Protein AF-A0A1A8V814-F1 (afdb_monomer)

pLDDT: mean 76.15, std 9.86, range [37.31, 85.19]

Secondary structure (DSSP, 8-state):
-----SS--HHHHHHHHHHSS--HHHHHHHHHHHHHH-TTS-EEHHHHHHHHHHH-TTS-THHHHHHHHHHH-SS-SSEE--

Structure (mmCIF, N/CA/C/O backbone):
data_AF-A0A1A8V814-F1
#
_entry.id   AF-A0A1A8V814-F1
#
loop_
_atom_site.group_PDB
_atom_site.id
_atom_site.type_symbol
_atom_site.label_atom_id
_atom_site.label_alt_id
_atom_site.label_comp_id
_atom_site.label_asym_id
_atom_site.label_entity_id
_atom_site.label_seq_id
_atom_site.pdbx_PDB_ins_code
_atom_site.Cartn_x
_atom_site.Cartn_y
_atom_site.Cartn_z
_atom_site.occupancy
_atom_site.B_iso_or_equiv
_atom_site.auth_seq_id
_atom_site.auth_comp_id
_atom_site.auth_asym_id
_atom_site.auth_atom_id
_atom_site.pdbx_PDB_model_num
ATOM 1 N N . MET A 1 1 ? -11.723 22.641 11.031 1.00 37.31 1 MET A N 1
ATOM 2 C CA . MET A 1 1 ? -12.571 21.472 10.705 1.00 37.31 1 MET A CA 1
ATOM 3 C C . MET A 1 1 ? -11.664 20.247 10.714 1.00 37.31 1 MET A C 1
ATOM 5 O O . MET A 1 1 ? -10.667 20.253 10.004 1.00 37.31 1 MET A O 1
ATOM 9 N N . GLY A 1 2 ? -11.877 19.327 11.660 1.00 40.78 2 GLY A N 1
ATOM 10 C CA . GLY A 1 2 ? -10.883 18.343 12.111 1.00 40.78 2 GLY A CA 1
ATOM 11 C C . GLY A 1 2 ? -10.671 17.171 11.149 1.00 40.78 2 GLY A C 1
ATOM 12 O O . GLY A 1 2 ? -11.628 16.538 10.721 1.00 40.78 2 GLY A O 1
ATOM 13 N N . LYS A 1 3 ? -9.404 16.874 10.836 1.00 41.34 3 LYS A N 1
ATOM 14 C CA . LYS A 1 3 ? -8.983 15.673 10.102 1.00 41.34 3 LYS A CA 1
ATOM 15 C C . LYS A 1 3 ? -9.061 14.469 11.045 1.00 41.34 3 LYS A C 1
ATOM 17 O O . LYS A 1 3 ? -8.187 14.306 11.890 1.00 41.34 3 LYS A O 1
ATOM 22 N N . GLN A 1 4 ? -10.109 13.659 10.927 1.00 44.44 4 GLN A N 1
ATOM 23 C CA . GLN A 1 4 ? -10.326 12.490 11.791 1.00 44.44 4 GLN A CA 1
ATOM 24 C C . GLN A 1 4 ? -9.845 11.152 11.207 1.00 44.44 4 GLN A C 1
ATOM 26 O O . GLN A 1 4 ? -10.004 10.138 11.872 1.00 44.44 4 GLN A O 1
ATOM 31 N N . ASN A 1 5 ? -9.202 11.123 10.034 1.00 53.59 5 ASN A N 1
ATOM 32 C CA . ASN A 1 5 ? -8.889 9.852 9.361 1.00 53.59 5 ASN A CA 1
ATOM 33 C C . ASN A 1 5 ? -7.448 9.339 9.482 1.00 53.59 5 ASN A C 1
ATOM 35 O O . ASN A 1 5 ? -7.130 8.342 8.858 1.00 53.59 5 ASN A O 1
ATOM 39 N N . SER A 1 6 ? -6.572 9.941 10.291 1.00 57.88 6 SER A N 1
ATOM 40 C CA . SER A 1 6 ? -5.154 9.529 10.371 1.00 57.88 6 SER A CA 1
ATOM 41 C C . SER A 1 6 ? -4.870 8.258 11.188 1.00 57.88 6 SER A C 1
ATOM 43 O O . SER A 1 6 ? -3.704 7.933 11.389 1.00 57.88 6 SER A O 1
ATOM 45 N N . LYS A 1 7 ? -5.892 7.573 11.715 1.00 67.00 7 LYS A N 1
ATOM 46 C CA . LYS A 1 7 ? -5.728 6.366 12.541 1.00 67.00 7 LYS A CA 1
ATOM 47 C C . LYS A 1 7 ? -6.498 5.194 11.946 1.00 67.00 7 LYS A C 1
ATOM 49 O O . LYS A 1 7 ? -7.661 5.358 11.583 1.00 67.00 7 LYS A O 1
ATOM 54 N N . LEU A 1 8 ? -5.851 4.030 11.905 1.00 73.81 8 LEU A N 1
ATOM 55 C CA . LEU A 1 8 ? -6.495 2.766 11.560 1.00 73.81 8 LEU A CA 1
ATOM 56 C C . LEU A 1 8 ? -7.620 2.462 12.545 1.00 73.81 8 LEU A C 1
ATOM 58 O O . LEU A 1 8 ? -7.488 2.697 13.752 1.00 73.81 8 LEU A O 1
ATOM 62 N N . ARG A 1 9 ? -8.726 1.928 12.025 1.00 79.25 9 ARG A N 1
ATOM 63 C CA . ARG A 1 9 ? -9.801 1.407 12.870 1.00 79.25 9 ARG A CA 1
ATOM 64 C C . ARG A 1 9 ? -9.269 0.205 13.662 1.00 79.25 9 ARG A C 1
ATOM 66 O O . ARG A 1 9 ? -8.501 -0.570 13.096 1.00 79.25 9 ARG A O 1
ATOM 73 N N . PRO A 1 10 ? -9.687 0.013 14.925 1.00 79.25 10 PRO A N 1
ATOM 74 C CA . PRO A 1 10 ? -9.212 -1.101 15.748 1.00 79.25 10 PRO A CA 1
ATOM 75 C C . PRO A 1 10 ? -9.424 -2.470 15.092 1.00 79.25 10 PRO A C 1
ATOM 77 O O . PRO A 1 10 ? -8.553 -3.322 15.184 1.00 79.25 10 PRO A O 1
ATOM 80 N N . GLU A 1 11 ? -10.544 -2.644 14.385 1.00 80.88 11 GLU A N 1
ATOM 81 C CA . GLU A 1 11 ? -10.889 -3.887 13.683 1.00 80.88 11 GLU A CA 1
ATOM 82 C C . GLU A 1 11 ? -9.925 -4.182 12.524 1.00 80.88 11 GLU A C 1
ATOM 84 O O . GLU A 1 11 ? -9.447 -5.301 12.395 1.00 80.88 11 GLU A O 1
ATOM 89 N N . MET A 1 12 ? -9.569 -3.165 11.729 1.00 76.06 12 MET A N 1
ATOM 90 C CA . MET A 1 12 ? -8.580 -3.311 10.652 1.00 76.06 12 MET A CA 1
ATOM 91 C C . MET A 1 12 ? -7.174 -3.532 11.208 1.00 76.06 12 MET A C 1
ATOM 93 O O . MET A 1 12 ? -6.414 -4.317 10.665 1.00 76.06 12 MET A O 1
ATOM 97 N N . LEU A 1 13 ? -6.817 -2.851 12.301 1.00 80.94 13 LEU A N 1
ATOM 98 C CA . LEU A 1 13 ? -5.515 -3.028 12.944 1.00 80.94 13 LEU A CA 1
ATOM 99 C C . LEU A 1 13 ? -5.352 -4.450 13.495 1.00 80.94 13 LEU A C 1
ATOM 101 O O . LEU A 1 13 ? -4.275 -5.024 13.383 1.00 80.94 13 LEU A O 1
ATOM 105 N N . GLN A 1 14 ? -6.416 -5.002 14.082 1.00 81.50 14 GLN A N 1
ATOM 106 C CA . GLN A 1 14 ? -6.440 -6.379 14.556 1.00 81.50 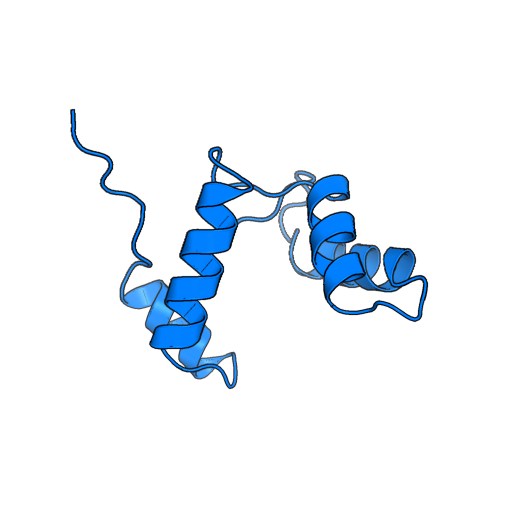14 GLN A CA 1
ATOM 107 C C . GLN A 1 14 ? -6.285 -7.362 13.394 1.00 81.50 14 GLN A C 1
ATOM 109 O O . GLN A 1 14 ? -5.391 -8.199 13.447 1.00 81.50 14 GLN A O 1
ATOM 114 N N . ASP A 1 15 ? -7.082 -7.210 12.333 1.00 79.88 15 ASP A N 1
ATOM 115 C CA . ASP A 1 15 ? -6.993 -8.067 11.148 1.00 79.88 15 ASP A CA 1
ATOM 116 C C . ASP A 1 15 ? -5.593 -8.021 10.516 1.00 79.88 15 ASP A C 1
ATOM 118 O O . ASP A 1 15 ? -4.962 -9.056 10.311 1.00 79.88 15 ASP A O 1
ATOM 122 N N . LEU A 1 16 ? -5.045 -6.821 10.314 1.00 78.69 16 LEU A N 1
ATOM 123 C CA . LEU A 1 16 ? -3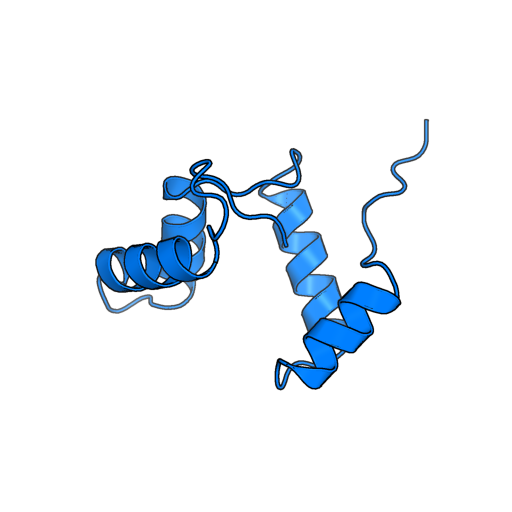.699 -6.642 9.777 1.00 78.69 16 LEU A CA 1
ATOM 124 C C . LEU A 1 16 ? -2.640 -7.261 10.687 1.00 78.69 16 LEU A C 1
ATOM 126 O O . LEU A 1 16 ? -1.685 -7.837 10.194 1.00 78.69 16 LEU A O 1
ATOM 130 N N . ARG A 1 17 ? -2.781 -7.192 12.008 1.00 80.94 17 ARG A N 1
ATOM 131 C CA . ARG A 1 17 ? -1.835 -7.829 12.932 1.00 80.94 17 ARG A CA 1
ATOM 132 C C . ARG A 1 17 ? -1.938 -9.357 12.934 1.00 80.94 17 ARG A C 1
ATOM 134 O O . ARG A 1 17 ? -0.952 -10.032 13.205 1.00 80.94 17 ARG A O 1
ATOM 141 N N . GLU A 1 18 ? -3.122 -9.913 12.695 1.00 83.88 18 GLU A N 1
ATOM 142 C CA . GLU A 1 18 ? -3.319 -11.366 12.627 1.00 83.88 18 GLU A CA 1
ATOM 143 C C . GLU A 1 18 ? -2.880 -11.939 11.273 1.00 83.88 18 GLU A C 1
ATOM 145 O O . GLU A 1 18 ? -2.383 -13.063 11.213 1.00 83.88 18 GLU A O 1
ATOM 150 N N . ASN A 1 19 ? -3.008 -11.152 10.202 1.00 75.44 19 ASN A N 1
ATOM 151 C CA . ASN A 1 19 ? -2.660 -11.546 8.836 1.00 75.44 19 ASN A CA 1
ATOM 152 C C . ASN A 1 19 ? -1.274 -11.056 8.378 1.00 75.44 19 ASN A C 1
ATOM 154 O O . ASN A 1 19 ? -0.795 -11.470 7.321 1.00 75.4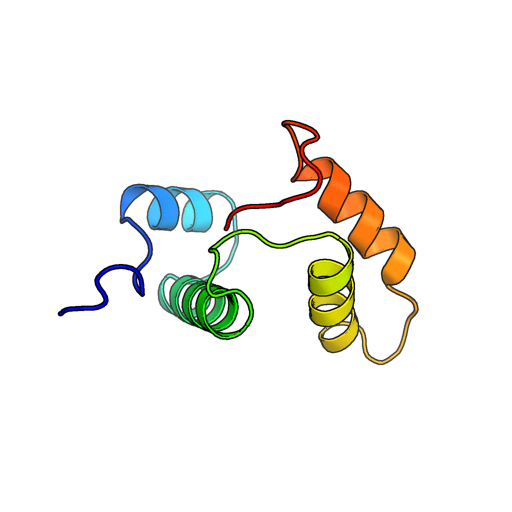4 19 ASN A O 1
ATOM 158 N N . THR A 1 20 ? -0.612 -10.191 9.149 1.00 73.25 20 THR A N 1
ATOM 159 C CA . THR A 1 20 ? 0.743 -9.695 8.874 1.00 73.25 20 THR A CA 1
ATOM 160 C C . THR A 1 20 ? 1.624 -9.820 10.114 1.00 73.25 20 THR A C 1
ATOM 162 O O . THR A 1 20 ? 1.154 -9.710 11.239 1.00 73.25 20 THR A O 1
ATOM 165 N N . GLU A 1 21 ? 2.930 -10.010 9.934 1.00 80.56 21 GLU A N 1
ATOM 166 C CA . GLU A 1 21 ? 3.891 -10.086 11.048 1.00 80.56 21 GLU A CA 1
ATOM 167 C C . GLU A 1 21 ? 4.344 -8.695 11.552 1.00 80.56 21 GLU A C 1
ATOM 169 O O . GLU A 1 21 ? 5.391 -8.571 12.187 1.00 80.56 21 GLU A O 1
ATOM 174 N N . PHE A 1 22 ? 3.577 -7.634 11.269 1.00 79.25 22 PHE A N 1
ATOM 175 C CA . PHE A 1 22 ? 3.901 -6.261 11.664 1.00 79.25 22 PHE A CA 1
ATOM 176 C C . PHE A 1 22 ? 3.286 -5.872 13.013 1.00 79.25 22 PHE A C 1
ATOM 178 O O . PHE A 1 22 ? 2.202 -6.314 13.398 1.00 79.25 22 PHE A O 1
ATOM 185 N N . SER A 1 23 ? 3.970 -4.985 13.737 1.00 83.31 23 SER A N 1
ATOM 186 C CA . SER A 1 23 ? 3.462 -4.411 14.985 1.00 83.31 23 SER A CA 1
ATOM 187 C C . SER A 1 23 ? 2.436 -3.296 14.748 1.00 83.31 23 SER A C 1
ATOM 189 O O . SER A 1 23 ? 2.467 -2.599 13.733 1.00 83.31 23 SER A O 1
ATOM 191 N N . ASP A 1 24 ? 1.576 -3.038 15.740 1.00 82.31 24 ASP A N 1
ATOM 192 C CA . ASP A 1 24 ? 0.587 -1.949 15.713 1.00 82.31 24 ASP A CA 1
ATOM 193 C C . ASP A 1 24 ? 1.212 -0.586 15.351 1.00 82.31 24 ASP A C 1
ATOM 195 O O . ASP A 1 24 ? 0.600 0.237 14.668 1.00 82.31 24 ASP A O 1
ATOM 199 N N . HIS A 1 25 ? 2.440 -0.344 15.821 1.00 82.06 25 HIS A N 1
ATOM 200 C CA . HIS A 1 25 ? 3.180 0.884 15.551 1.00 82.06 25 HIS A CA 1
ATOM 201 C C . HIS A 1 25 ? 3.620 0.974 14.086 1.00 82.06 25 HIS A C 1
ATOM 203 O O . HIS A 1 25 ? 3.471 2.025 13.465 1.00 82.06 25 HIS A O 1
ATOM 209 N N . GLU A 1 26 ? 4.134 -0.122 13.524 1.00 79.25 26 GLU A N 1
ATOM 210 C CA . GLU A 1 26 ? 4.509 -0.183 12.111 1.00 79.25 26 GLU A CA 1
ATOM 211 C C . GLU A 1 26 ? 3.281 0.018 11.228 1.00 79.25 26 GLU A C 1
ATOM 213 O O . GLU A 1 26 ? 3.291 0.906 10.382 1.00 79.25 26 GLU A O 1
ATOM 218 N N . LEU A 1 27 ? 2.191 -0.708 11.485 1.00 81.00 27 LEU A N 1
ATOM 219 C CA . LEU A 1 27 ? 0.944 -0.577 10.728 1.00 81.00 27 LEU A CA 1
ATOM 220 C C . LEU A 1 27 ? 0.402 0.862 10.752 1.00 81.00 27 LEU A C 1
ATOM 222 O O . LEU A 1 27 ? -0.028 1.378 9.720 1.00 81.00 27 LEU A O 1
ATOM 226 N N . GLN A 1 28 ? 0.469 1.555 11.897 1.00 79.94 28 GLN A N 1
ATOM 227 C CA . GLN A 1 28 ? 0.070 2.964 11.967 1.00 79.94 28 GLN A CA 1
ATOM 228 C C . GLN A 1 28 ? 0.987 3.906 11.186 1.00 79.94 28 GLN A C 1
ATOM 230 O O . GLN A 1 28 ? 0.485 4.826 10.538 1.00 79.94 28 GLN A O 1
ATOM 235 N N . GLU A 1 29 ? 2.305 3.719 11.243 1.00 82.06 29 GLU A N 1
ATOM 236 C CA . GLU A 1 29 ? 3.236 4.556 10.480 1.00 82.06 29 GLU A CA 1
ATOM 237 C C . GLU A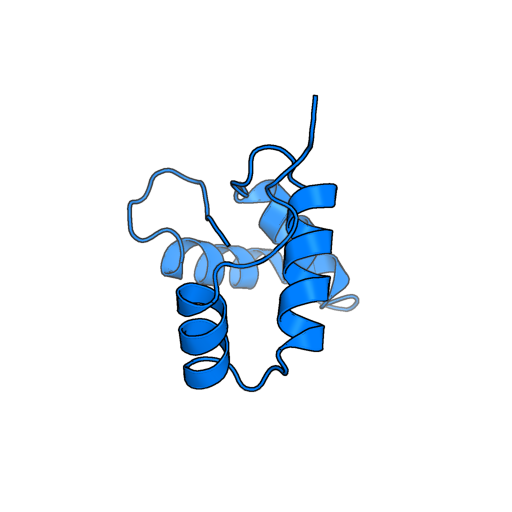 1 29 ? 3.091 4.311 8.972 1.00 82.06 29 GLU A C 1
ATOM 239 O O . GLU A 1 29 ? 3.074 5.272 8.200 1.00 82.06 29 GLU A O 1
ATOM 244 N N . TRP A 1 30 ? 2.860 3.062 8.560 1.00 79.06 30 TRP A N 1
ATOM 245 C CA . TRP A 1 30 ? 2.523 2.706 7.183 1.00 79.06 30 TRP A CA 1
ATOM 246 C C . TRP A 1 30 ? 1.219 3.361 6.723 1.00 79.06 30 TRP A C 1
ATOM 248 O O . TRP A 1 30 ? 1.214 4.023 5.688 1.00 79.06 30 TRP A O 1
ATOM 258 N N . TYR A 1 31 ? 0.140 3.277 7.506 1.00 79.75 31 TYR A N 1
ATOM 259 C CA . TYR A 1 31 ? -1.141 3.914 7.169 1.00 79.75 31 TYR A CA 1
ATOM 260 C C . TYR A 1 31 ? -1.047 5.441 7.100 1.00 79.75 31 TYR A C 1
ATOM 262 O O . TYR A 1 31 ? -1.657 6.105 6.261 1.00 79.75 31 TYR A O 1
ATOM 270 N N . LYS A 1 32 ? -0.250 6.037 7.983 1.00 81.12 32 LYS A N 1
ATOM 271 C CA . LYS A 1 32 ? -0.011 7.478 7.991 1.00 81.12 32 LYS A CA 1
ATOM 272 C C . LYS A 1 32 ? 0.821 7.924 6.790 1.00 81.12 32 LYS A C 1
ATOM 274 O O . LYS A 1 32 ? 0.539 8.992 6.247 1.00 81.12 32 LYS A O 1
ATOM 279 N N . GLY A 1 33 ? 1.811 7.130 6.378 1.00 79.75 33 GLY A N 1
ATOM 280 C CA . GLY A 1 33 ? 2.524 7.312 5.112 1.00 79.75 33 GLY A CA 1
ATOM 281 C C . GLY A 1 33 ? 1.561 7.213 3.932 1.00 79.75 33 GLY A C 1
ATOM 282 O O . GLY A 1 33 ? 1.446 8.153 3.152 1.00 79.75 33 GLY A O 1
ATOM 283 N N . PHE A 1 34 ? 0.753 6.154 3.909 1.00 78.44 34 PHE A N 1
ATOM 284 C CA . PHE A 1 34 ? -0.275 5.924 2.901 1.00 78.44 34 PHE A CA 1
ATOM 285 C C . PHE A 1 34 ? -1.224 7.118 2.747 1.00 78.44 34 PHE A C 1
ATOM 287 O O . PHE A 1 34 ? -1.407 7.604 1.641 1.00 78.44 34 PHE A O 1
ATOM 294 N N . LEU A 1 35 ? -1.764 7.675 3.834 1.00 78.62 35 LEU A N 1
ATOM 295 C CA . LEU A 1 35 ? -2.645 8.852 3.768 1.00 78.62 35 LEU A CA 1
ATOM 296 C C . LEU A 1 35 ? -1.930 10.158 3.407 1.00 78.62 35 LEU A C 1
ATOM 298 O O . LEU A 1 35 ? -2.573 11.122 2.981 1.00 78.62 35 LEU A O 1
ATOM 302 N N . LYS A 1 36 ? -0.620 10.237 3.647 1.00 79.31 36 LYS A N 1
ATOM 303 C CA . LYS A 1 36 ? 0.188 11.403 3.289 1.00 79.31 36 LYS A CA 1
ATOM 304 C C . LYS A 1 36 ? 0.471 11.420 1.791 1.00 79.31 36 LYS A C 1
ATOM 306 O O . LYS A 1 36 ? 0.343 12.479 1.180 1.00 79.31 36 LYS A O 1
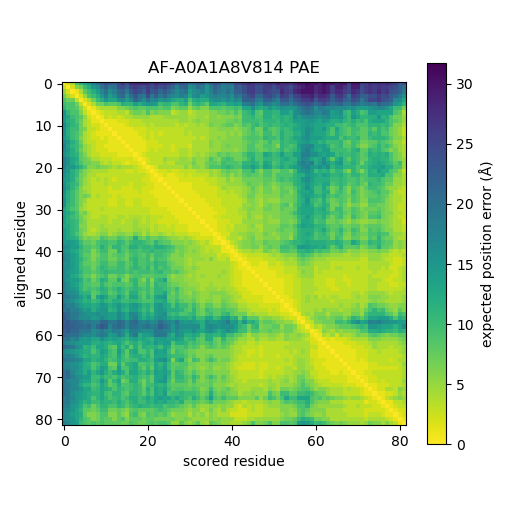ATOM 311 N N . ASP A 1 37 ? 0.841 10.272 1.237 1.00 72.25 37 ASP A N 1
ATOM 312 C CA . ASP A 1 37 ? 1.137 10.112 -0.186 1.00 72.25 37 ASP A CA 1
ATOM 313 C C . ASP A 1 37 ? -0.153 9.986 -1.011 1.00 72.25 37 ASP A C 1
ATOM 315 O O . ASP A 1 37 ? -0.234 10.496 -2.127 1.00 72.25 37 ASP A O 1
ATOM 319 N N . CYS A 1 38 ? -1.205 9.420 -0.418 1.00 73.62 38 CYS A N 1
ATOM 320 C CA . CYS A 1 38 ? -2.515 9.251 -1.021 1.00 73.62 38 CYS A CA 1
ATOM 321 C C . CYS A 1 38 ? -3.646 9.853 -0.158 1.00 73.62 38 CYS A C 1
ATOM 323 O O . CYS A 1 38 ? -4.322 9.154 0.605 1.00 73.62 38 CYS A O 1
ATOM 325 N N . PRO A 1 39 ? -3.924 11.164 -0.287 1.00 73.25 39 PRO A N 1
ATOM 326 C CA . PRO A 1 39 ? -4.975 11.825 0.486 1.00 73.25 39 PRO A CA 1
ATOM 327 C C . PRO A 1 39 ? -6.399 11.383 0.106 1.00 73.25 39 PRO A C 1
ATOM 329 O O . PRO A 1 39 ? -7.331 11.690 0.851 1.00 73.25 39 PRO A O 1
ATOM 332 N N . SER A 1 40 ? -6.587 10.687 -1.026 1.00 72.62 40 SER A N 1
ATOM 333 C CA . SER A 1 40 ? -7.872 10.082 -1.408 1.00 72.62 40 SER A CA 1
ATOM 334 C C . SER A 1 40 ? -8.175 8.787 -0.652 1.00 72.62 40 SER A C 1
ATOM 336 O O . SER A 1 40 ? -9.327 8.362 -0.649 1.00 72.62 40 SER A O 1
ATOM 338 N N . GLY A 1 41 ? -7.175 8.176 -0.002 1.00 76.06 41 GLY A N 1
ATOM 339 C CA . GLY A 1 41 ? -7.317 6.889 0.682 1.00 76.06 41 GLY A CA 1
ATOM 340 C C . GLY A 1 41 ? -7.363 5.677 -0.255 1.00 76.06 41 GLY A C 1
ATOM 341 O O . GLY A 1 41 ? -7.690 4.589 0.199 1.00 76.06 41 GLY A O 1
ATOM 342 N N . THR A 1 42 ? -7.050 5.862 -1.540 1.00 81.31 42 THR A N 1
ATOM 343 C CA . THR A 1 42 ? -7.117 4.834 -2.592 1.00 81.31 42 THR A CA 1
ATOM 344 C C . THR A 1 42 ? -5.901 4.921 -3.492 1.00 81.31 42 THR A C 1
ATOM 346 O O . THR A 1 42 ? -5.610 5.966 -4.068 1.00 81.31 42 THR A O 1
ATOM 349 N N . LEU A 1 43 ? -5.171 3.828 -3.629 1.00 83.19 43 LEU A N 1
ATOM 350 C CA . LEU A 1 43 ? -3.888 3.809 -4.305 1.00 83.19 43 LEU A CA 1
ATOM 351 C C . LEU A 1 43 ? -4.031 3.158 -5.675 1.00 83.19 43 LEU A C 1
ATOM 353 O O . LEU A 1 43 ? -4.491 2.028 -5.788 1.00 83.19 43 LEU A O 1
ATOM 357 N N . ASN A 1 44 ? -3.664 3.881 -6.730 1.00 85.19 44 ASN A N 1
ATOM 358 C CA . ASN A 1 44 ? -3.689 3.339 -8.086 1.00 85.19 44 ASN A CA 1
ATOM 359 C C . ASN A 1 44 ? -2.412 2.531 -8.380 1.00 85.19 44 ASN A C 1
ATOM 361 O O . ASN A 1 44 ? -1.411 2.618 -7.664 1.00 85.19 44 ASN A O 1
ATOM 365 N N . VAL A 1 45 ? -2.428 1.764 -9.470 1.00 83.44 45 VAL A N 1
ATOM 366 C CA . VAL A 1 45 ? -1.293 0.916 -9.883 1.00 83.44 45 VAL A CA 1
ATOM 367 C C . VAL A 1 45 ? 0.026 1.690 -9.989 1.00 83.44 45 VAL A C 1
ATOM 369 O O . VAL A 1 45 ? 1.082 1.162 -9.638 1.00 83.44 45 VAL A O 1
ATOM 372 N N . GLU A 1 46 ? -0.003 2.925 -10.493 1.00 83.81 46 GLU A N 1
ATOM 373 C CA . GLU A 1 46 ? 1.208 3.719 -10.724 1.00 83.81 46 GLU A CA 1
ATOM 374 C C . GLU A 1 46 ? 1.854 4.169 -9.412 1.00 83.81 46 GLU A C 1
ATOM 376 O O . GLU A 1 46 ? 3.068 4.038 -9.242 1.00 83.81 46 GLU A O 1
ATOM 381 N N . GLU A 1 47 ? 1.048 4.638 -8.461 1.00 82.75 47 GLU A N 1
ATOM 382 C CA . GLU A 1 47 ? 1.512 4.994 -7.123 1.00 8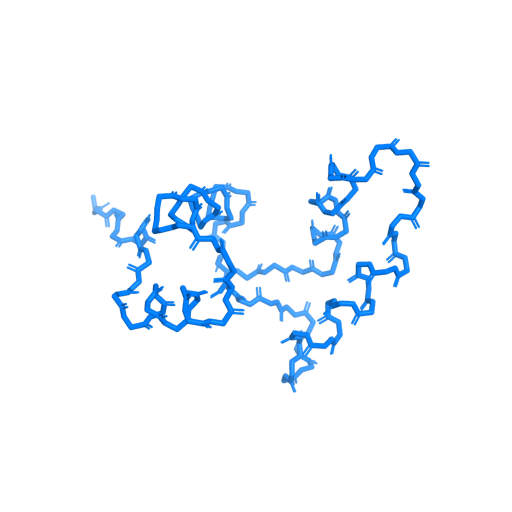2.75 47 GLU A CA 1
ATOM 383 C C . GLU A 1 47 ? 2.015 3.752 -6.373 1.00 82.75 47 GLU A C 1
ATOM 385 O O . GLU A 1 47 ? 3.059 3.802 -5.721 1.00 82.75 47 GLU A O 1
ATOM 390 N N . PHE A 1 48 ? 1.353 2.600 -6.538 1.00 83.00 48 PHE A N 1
ATOM 391 C CA . PHE A 1 48 ? 1.739 1.363 -5.852 1.00 83.00 48 PHE A CA 1
ATOM 392 C C . PHE A 1 48 ? 3.114 0.895 -6.321 1.00 83.00 48 PHE A C 1
ATOM 394 O O . PHE A 1 48 ? 3.976 0.554 -5.511 1.00 83.00 48 PHE A O 1
ATOM 401 N N . LYS A 1 49 ? 3.354 0.964 -7.636 1.00 82.62 49 LYS A N 1
ATOM 402 C CA . LYS A 1 49 ? 4.655 0.669 -8.245 1.00 82.62 49 LYS A CA 1
ATOM 403 C C . LYS A 1 49 ? 5.757 1.592 -7.726 1.00 82.62 49 LYS A C 1
ATOM 405 O O . LYS A 1 49 ? 6.847 1.100 -7.450 1.00 82.62 49 LYS A O 1
ATOM 410 N N . LYS A 1 50 ? 5.497 2.895 -7.553 1.00 80.19 50 LYS A N 1
ATOM 411 C CA . LYS A 1 50 ? 6.487 3.845 -7.000 1.00 80.19 50 LYS A CA 1
ATOM 412 C C . LYS A 1 50 ? 6.862 3.511 -5.559 1.00 80.19 50 LYS A C 1
ATOM 414 O O . LYS A 1 50 ? 8.043 3.516 -5.223 1.00 80.19 50 LYS A O 1
ATOM 419 N N . ILE A 1 51 ? 5.872 3.189 -4.727 1.00 78.06 51 ILE A N 1
ATOM 420 C CA . ILE A 1 51 ? 6.106 2.789 -3.335 1.00 78.06 51 ILE A CA 1
ATOM 421 C C . ILE A 1 51 ? 6.936 1.507 -3.305 1.00 78.06 51 ILE A C 1
ATOM 423 O O . ILE A 1 51 ? 7.985 1.476 -2.668 1.00 78.06 51 ILE A O 1
ATOM 427 N N . TYR A 1 52 ? 6.531 0.483 -4.059 1.00 75.62 52 TYR A N 1
ATOM 428 C CA . TYR A 1 52 ? 7.266 -0.779 -4.146 1.00 75.62 52 TYR A CA 1
ATOM 429 C C . TYR A 1 52 ? 8.693 -0.600 -4.684 1.00 75.62 52 TYR A C 1
ATOM 431 O O . TYR A 1 52 ? 9.619 -1.230 -4.180 1.00 75.62 52 TYR A O 1
ATOM 439 N N . ALA A 1 53 ? 8.909 0.291 -5.653 1.00 76.81 53 ALA A N 1
ATOM 440 C CA . ALA A 1 53 ? 10.243 0.584 -6.176 1.00 76.81 53 ALA A CA 1
ATOM 441 C C . ALA A 1 53 ? 11.191 1.144 -5.099 1.00 76.81 53 ALA A C 1
ATOM 443 O O . ALA A 1 53 ? 12.370 0.794 -5.091 1.00 76.81 53 ALA A O 1
ATOM 444 N N . ASN A 1 54 ? 10.686 1.933 -4.141 1.00 72.94 54 ASN A N 1
ATOM 445 C CA . ASN A 1 54 ? 11.495 2.409 -3.012 1.00 72.94 54 ASN A CA 1
ATOM 446 C C . ASN A 1 54 ? 11.938 1.275 -2.069 1.00 72.94 54 ASN A C 1
ATOM 448 O O . ASN A 1 54 ? 12.986 1.394 -1.435 1.00 72.94 54 ASN A O 1
ATOM 452 N N . PHE A 1 55 ? 11.183 0.173 -1.988 1.00 68.69 55 PHE A N 1
ATOM 453 C CA . PHE A 1 55 ? 11.556 -1.011 -1.202 1.00 68.69 55 PHE A CA 1
ATOM 454 C C . PHE A 1 55 ? 12.528 -1.943 -1.935 1.00 68.69 55 PHE A C 1
ATOM 456 O O . PHE A 1 55 ? 13.270 -2.683 -1.290 1.00 68.69 55 PHE A O 1
ATOM 463 N N . PHE A 1 56 ? 12.577 -1.882 -3.269 1.00 67.62 56 PHE A N 1
ATOM 464 C CA . PHE A 1 56 ? 13.443 -2.717 -4.107 1.00 67.62 56 PHE A CA 1
ATOM 465 C C . PHE A 1 56 ? 14.422 -1.866 -4.938 1.00 67.62 56 PHE A C 1
ATOM 467 O O . PHE A 1 56 ? 14.314 -1.818 -6.163 1.00 67.62 56 PHE A O 1
ATOM 474 N N . PRO A 1 57 ? 15.440 -1.242 -4.313 1.00 65.88 57 PRO A N 1
ATOM 475 C CA . PRO A 1 57 ? 16.349 -0.311 -4.994 1.00 65.88 57 PRO A CA 1
ATOM 476 C C . PRO A 1 57 ? 17.236 -0.947 -6.081 1.00 65.88 57 PRO A C 1
ATOM 478 O O . PRO A 1 57 ? 17.862 -0.227 -6.854 1.00 65.88 57 PRO A O 1
ATOM 481 N N . TYR A 1 58 ? 17.306 -2.281 -6.150 1.00 63.53 58 TYR A N 1
ATOM 482 C CA . TYR A 1 58 ? 18.205 -3.015 -7.050 1.00 63.53 58 TYR A CA 1
ATOM 483 C C . TYR A 1 58 ? 17.486 -3.902 -8.083 1.00 63.53 58 TYR A C 1
ATOM 485 O O . TYR A 1 58 ? 18.150 -4.674 -8.772 1.00 63.53 58 TYR A O 1
ATOM 493 N N . GLY A 1 59 ? 16.155 -3.819 -8.218 1.00 66.62 59 GLY A N 1
ATOM 494 C CA . GLY A 1 59 ? 15.406 -4.655 -9.164 1.00 66.62 59 GLY A CA 1
ATOM 495 C C . GLY A 1 59 ? 14.173 -3.974 -9.756 1.00 66.62 59 GLY A C 1
ATOM 496 O O . GLY A 1 59 ? 13.541 -3.147 -9.105 1.00 66.62 59 GLY A O 1
ATOM 497 N N . ASP A 1 60 ? 13.804 -4.347 -10.988 1.00 72.94 60 ASP A N 1
ATOM 498 C CA . ASP A 1 60 ? 12.531 -3.936 -11.595 1.00 72.94 60 ASP A CA 1
ATOM 499 C C . ASP A 1 60 ? 11.378 -4.696 -10.924 1.00 72.94 60 ASP A C 1
ATOM 501 O O . ASP A 1 60 ? 10.929 -5.749 -11.381 1.00 72.94 60 ASP A O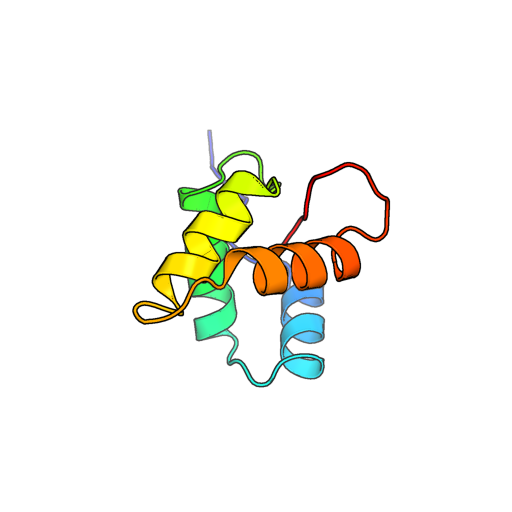 1
ATOM 505 N N . ALA A 1 61 ? 10.911 -4.170 -9.792 1.00 75.06 61 ALA A N 1
ATOM 506 C CA . ALA A 1 61 ? 9.776 -4.724 -9.061 1.00 75.06 61 ALA A CA 1
ATOM 507 C C . ALA A 1 61 ? 8.432 -4.440 -9.754 1.00 75.06 61 ALA A C 1
ATOM 509 O O . ALA A 1 61 ? 7.399 -4.878 -9.265 1.00 75.06 61 ALA A O 1
ATOM 510 N N . SER A 1 62 ? 8.421 -3.754 -10.902 1.00 77.38 62 SER A N 1
ATOM 511 C CA . SER A 1 62 ? 7.218 -3.315 -11.617 1.00 77.38 62 SER A CA 1
ATOM 512 C C . SER A 1 62 ? 6.229 -4.452 -11.903 1.00 77.38 62 SER A C 1
ATOM 514 O O . SER A 1 62 ? 5.034 -4.306 -11.648 1.00 77.38 62 SER A O 1
ATOM 516 N N . LYS A 1 63 ? 6.713 -5.606 -12.391 1.00 79.50 63 LYS A N 1
ATOM 517 C CA . LYS A 1 63 ? 5.868 -6.789 -12.659 1.00 79.50 63 LYS A CA 1
ATOM 518 C C . LYS A 1 63 ? 5.388 -7.481 -11.385 1.00 79.50 63 LYS A C 1
ATOM 520 O O . LYS A 1 63 ? 4.274 -7.993 -11.354 1.00 79.50 63 LYS A O 1
ATOM 525 N N . PHE A 1 64 ? 6.223 -7.500 -10.349 1.00 78.50 64 PHE A N 1
ATOM 526 C CA . PHE A 1 64 ? 5.860 -8.071 -9.054 1.00 78.50 64 PHE A CA 1
ATOM 527 C C . PHE A 1 64 ? 4.799 -7.209 -8.366 1.00 78.50 64 PHE A C 1
ATOM 529 O O . PHE A 1 64 ? 3.754 -7.718 -7.981 1.00 78.50 64 PHE A O 1
ATOM 536 N N . ALA A 1 65 ? 5.015 -5.895 -8.325 1.00 81.88 65 ALA A N 1
ATOM 537 C CA . ALA A 1 65 ? 4.076 -4.913 -7.811 1.00 81.88 65 ALA A CA 1
ATOM 538 C C . ALA A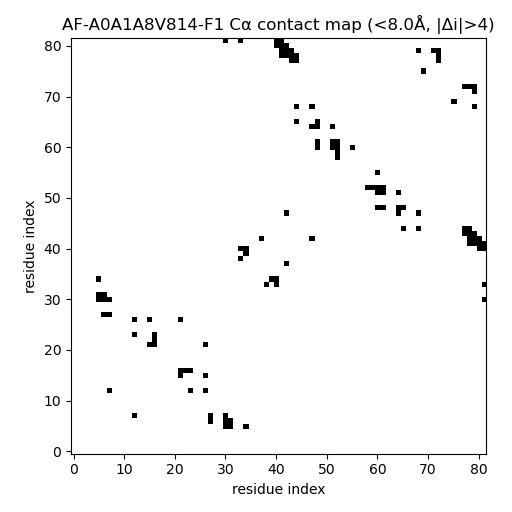 1 65 ? 2.734 -4.977 -8.550 1.00 81.88 65 ALA A C 1
ATOM 540 O O . ALA A 1 65 ? 1.698 -4.932 -7.907 1.00 81.88 65 ALA A O 1
ATOM 541 N N . GLU A 1 66 ? 2.723 -5.155 -9.875 1.00 83.31 66 GLU A N 1
ATOM 542 C CA . GLU A 1 66 ? 1.480 -5.329 -10.640 1.00 83.31 66 GLU A CA 1
ATOM 543 C C . GLU A 1 66 ? 0.741 -6.630 -10.295 1.00 83.31 66 GLU A C 1
ATOM 545 O O . GLU A 1 66 ? -0.483 -6.637 -10.182 1.00 83.31 66 GLU A O 1
ATOM 550 N N . HIS A 1 67 ? 1.469 -7.731 -10.090 1.00 78.81 67 HIS A N 1
ATOM 551 C CA . HIS A 1 67 ? 0.867 -9.002 -9.690 1.00 78.81 67 HIS A CA 1
ATOM 552 C C . HIS A 1 67 ? 0.273 -8.937 -8.276 1.00 78.81 67 HIS A C 1
ATOM 554 O O . HIS A 1 67 ? -0.847 -9.390 -8.042 1.00 78.81 67 HIS A O 1
ATOM 560 N N . VAL A 1 68 ? 1.012 -8.325 -7.351 1.00 80.44 68 VAL A N 1
ATOM 561 C CA . VAL A 1 68 ? 0.575 -8.079 -5.977 1.00 80.44 68 VAL A CA 1
ATOM 562 C C . VAL A 1 68 ? -0.637 -7.147 -5.973 1.00 80.44 68 VAL A C 1
ATOM 564 O O . VAL A 1 68 ? -1.652 -7.485 -5.374 1.00 80.44 68 VAL A O 1
ATOM 567 N N . PHE A 1 69 ? -0.587 -6.050 -6.734 1.00 82.25 69 PHE A N 1
ATOM 568 C CA . PHE A 1 69 ? -1.704 -5.122 -6.898 1.00 82.25 69 PHE A CA 1
ATOM 569 C C . PHE A 1 69 ? -2.967 -5.854 -7.351 1.00 82.25 69 PHE A C 1
ATOM 571 O O . PHE A 1 69 ? -4.009 -5.741 -6.727 1.00 82.25 69 PHE A O 1
ATOM 578 N N . ARG A 1 70 ? -2.866 -6.681 -8.394 1.00 80.31 70 ARG A N 1
ATOM 579 C CA . ARG A 1 70 ? -4.008 -7.428 -8.938 1.00 80.31 70 ARG A CA 1
ATOM 580 C C . ARG A 1 70 ? -4.583 -8.468 -7.971 1.00 80.31 70 ARG A C 1
ATOM 582 O O . ARG A 1 70 ? -5.716 -8.899 -8.145 1.00 80.31 70 ARG A O 1
ATOM 589 N N . THR A 1 71 ? -3.795 -8.905 -6.993 1.00 79.56 71 THR A N 1
ATOM 590 C CA . THR A 1 71 ? -4.261 -9.815 -5.939 1.00 79.56 71 THR A CA 1
ATOM 591 C C . THR A 1 71 ? -5.041 -9.059 -4.862 1.00 79.56 71 THR A C 1
ATOM 593 O O . THR A 1 71 ? -5.997 -9.600 -4.315 1.00 79.56 71 THR A O 1
ATOM 596 N N . PHE A 1 72 ? -4.657 -7.810 -4.586 1.00 78.06 72 PHE A N 1
ATOM 597 C CA . PHE A 1 72 ? -5.321 -6.936 -3.617 1.00 78.06 72 PHE A CA 1
ATOM 598 C C . PHE A 1 72 ? -6.541 -6.195 -4.200 1.00 78.06 72 PHE A C 1
ATOM 600 O O . PHE A 1 72 ? -7.540 -6.047 -3.503 1.00 78.06 72 PHE A O 1
ATOM 607 N N . ASP A 1 73 ? -6.512 -5.812 -5.481 1.00 83.25 73 ASP A N 1
ATOM 608 C CA . ASP A 1 73 ? -7.640 -5.254 -6.251 1.00 83.25 73 ASP A CA 1
ATOM 609 C C . ASP A 1 73 ? -8.661 -6.358 -6.594 1.00 83.25 73 ASP A C 1
ATOM 611 O O . ASP A 1 73 ? -8.802 -6.812 -7.732 1.00 83.25 73 ASP A O 1
ATOM 615 N N . THR A 1 74 ? -9.333 -6.868 -5.561 1.00 77.94 74 THR A N 1
ATOM 616 C CA . THR A 1 74 ? -10.297 -7.976 -5.676 1.00 77.94 74 THR A CA 1
ATOM 617 C C . THR A 1 74 ? -11.592 -7.571 -6.383 1.00 77.94 74 THR A C 1
ATOM 619 O O . THR A 1 74 ? -12.272 -8.422 -6.963 1.00 77.94 74 THR A O 1
ATOM 622 N N . ASN A 1 75 ? -11.934 -6.281 -6.352 1.00 82.62 75 ASN A N 1
ATOM 623 C CA . ASN A 1 75 ? -13.092 -5.696 -7.022 1.00 82.62 75 ASN A CA 1
ATOM 624 C C . ASN A 1 75 ? -12.786 -5.233 -8.460 1.00 82.62 75 ASN A C 1
ATOM 626 O O . ASN A 1 75 ? -13.728 -5.021 -9.227 1.00 82.62 75 ASN A O 1
ATOM 630 N N . GLY A 1 76 ? -11.512 -5.145 -8.852 1.00 81.12 76 GLY A N 1
ATOM 631 C CA . GLY A 1 76 ? -11.075 -4.821 -10.209 1.00 81.12 76 GLY A CA 1
ATOM 632 C C . GLY A 1 76 ? -11.345 -3.370 -10.601 1.00 81.12 76 GLY A C 1
ATOM 633 O O . GLY A 1 76 ? -11.578 -3.099 -11.783 1.00 81.12 76 GLY A O 1
ATOM 634 N N . ASP A 1 77 ? -11.383 -2.454 -9.631 1.00 85.00 77 ASP A N 1
ATOM 635 C CA . ASP A 1 77 ? -11.666 -1.038 -9.881 1.00 85.00 77 ASP A CA 1
ATOM 636 C C . ASP A 1 77 ? -10.408 -0.228 -10.241 1.00 85.00 77 ASP A C 1
ATOM 638 O O . ASP A 1 77 ? -10.504 0.945 -10.616 1.00 85.00 77 ASP A O 1
ATOM 642 N N . GLY A 1 78 ? -9.235 -0.873 -10.216 1.00 83.31 78 GLY A N 1
ATOM 643 C CA . GLY A 1 78 ? -7.953 -0.254 -10.531 1.00 83.31 78 GLY A CA 1
ATOM 644 C C . GLY A 1 78 ? -7.380 0.578 -9.385 1.00 83.31 78 GLY A C 1
ATOM 645 O O . GLY A 1 78 ? -6.411 1.320 -9.599 1.00 83.31 78 GLY A O 1
ATOM 646 N N . THR A 1 79 ? -7.947 0.459 -8.183 1.00 84.12 79 THR A N 1
ATOM 647 C CA . THR A 1 79 ? -7.482 1.087 -6.949 1.00 84.12 79 THR A CA 1
ATOM 648 C C . THR A 1 79 ? -7.435 0.087 -5.792 1.00 84.12 79 THR A C 1
ATOM 650 O O . THR A 1 79 ? -8.124 -0.921 -5.786 1.00 84.12 79 THR A O 1
ATOM 653 N N . ILE A 1 80 ? -6.571 0.348 -4.813 1.00 83.06 80 ILE A N 1
ATOM 654 C CA . ILE A 1 80 ? -6.452 -0.450 -3.589 1.00 83.06 80 ILE A CA 1
ATOM 655 C C . ILE A 1 80 ? -6.618 0.474 -2.390 1.00 83.06 80 ILE A C 1
ATOM 657 O O . ILE A 1 80 ? -5.949 1.509 -2.298 1.00 83.06 80 ILE A O 1
ATOM 661 N N . ASP A 1 81 ? -7.499 0.106 -1.473 1.00 80.19 81 ASP A N 1
ATOM 662 C CA . ASP A 1 81 ? -7.567 0.677 -0.134 1.00 80.19 81 ASP A CA 1
ATOM 663 C C . ASP A 1 81 ? -6.581 -0.011 0.828 1.00 80.19 81 ASP A C 1
ATOM 665 O O . ASP A 1 81 ? -6.046 -1.080 0.542 1.00 80.19 81 ASP A O 1
ATOM 669 N N . PHE A 1 82 ? -6.263 0.666 1.933 1.00 74.38 82 PHE A N 1
ATOM 670 C CA . PHE A 1 82 ? -5.289 0.185 2.917 1.00 74.38 82 PHE A CA 1
ATOM 671 C C . PHE A 1 82 ? -5.849 -0.922 3.811 1.00 74.38 82 PHE A C 1
ATOM 673 O O . PHE A 1 82 ? -6.961 -0.710 4.346 1.00 74.38 82 PHE A O 1
#

Organism: Nothobranchius furzeri (NCBI:txid105023)

Radius of gyration: 13.51 Å; Cα contacts (8 Å, |Δi|>4): 61; chains: 1; bounding box: 31×33×28 Å

Foldseek 3Di:
DDDPPLADDPVVLVVCVVVDVDDSVVVSVVSNVCCVLPVVQKAALVNQLVVVCVVVVPDNCSVVSVVVQVVQPPVVPRIHGD

InterPro domains:
  IPR0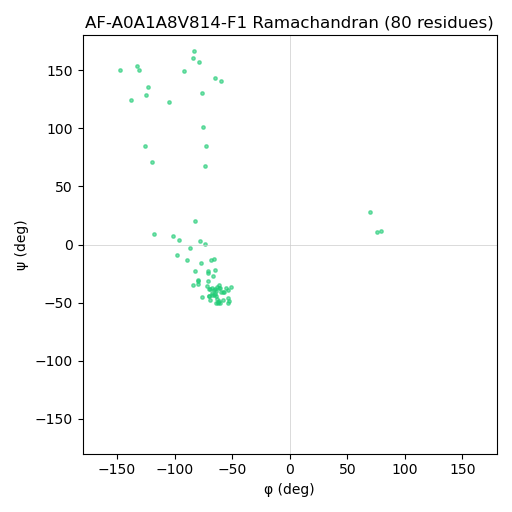02048 EF-hand domain [PF13202] (67-82)
  IPR002048 EF-hand domain [PS50222] (60-82)
  IPR011992 EF-hand domain pair [SSF47473] (1-82)
  IPR028846 Recoverin family [PTHR23055] (4-82)

Solvent-accessible surface area (backbone atoms only — not comparable to full-atom values): 5019 Å² total; per-residue (Å²): 136,84,87,80,74,76,63,77,54,68,69,57,51,50,50,48,42,76,77,34,98,53,52,75,67,55,53,45,53,51,50,41,48,47,44,68,81,27,77,83,57,53,44,38,67,70,58,48,33,54,58,48,36,71,77,35,85,89,52,89,43,57,68,56,40,50,54,53,46,58,67,66,26,76,85,68,80,65,45,35,68,130

Mean predicted aligned error: 8.1 Å

Nearest PDB structures (foldseek):
  5m6c-assembly1_A  TM=7.325E-01  e=8.011E-10  Homo sapiens
  6qi4-assembly1_B  TM=7.210E-01  e=8.226E-08  Homo sapiens
  2d8n-assembly1_A  TM=8.401E-01  e=5.605E-07  Homo sapiens
  6epa-assembly1_A  TM=6.705E-01  e=2.892E-07  Drosophila melanogaster
  8alm-assembly1_B  TM=7.006E-01  e=7.803E-07  Homo sapiens

Sequence (82 aa):
MGKQNSKLRPEMLQDLRENTEFSDHELQEWYKGFLKDCPSGTLNVEEFKKIYANFFPYGDASKFAEHVFRTFDTNGDGTIDF